Protein AF-A0A534IHG5-F1 (afdb_monomer)

Mean predicted aligned error: 6.31 Å

Foldseek 3Di:
DLVVLVCVLVVVVCCVVPPPPDDDPDPDPCVVVNVLVVQVCVLVNVVSNVVSNVVSCCCVVVPDDPPDDDDPDPDDPVVVVVVVVVVVVSVVSSVD

pLDDT: mean 87.67, std 5.89, range [71.62, 95.62]

Solvent-accessible surface area (backbone atoms only — not comparable to full-atom values): 5837 Å² total; per-residue (Å²): 105,37,66,57,42,51,50,48,52,53,47,51,54,50,46,60,73,73,45,87,88,63,86,71,82,83,89,64,99,50,60,67,57,56,50,52,51,50,46,45,49,53,55,50,48,52,51,51,50,52,54,43,50,49,49,22,48,47,48,61,76,67,49,92,49,94,92,66,75,85,79,91,73,92,78,54,71,70,58,54,52,51,50,52,51,53,52,50,50,55,55,52,62,65,76,106

Structure (mmCIF, N/CA/C/O backbone):
data_AF-A0A534IHG5-F1
#
_entry.id   AF-A0A534IHG5-F1
#
loop_
_atom_site.group_PDB
_atom_site.id
_atom_site.type_symbol
_atom_site.label_atom_id
_atom_site.label_alt_id
_atom_site.label_comp_id
_atom_site.label_asym_id
_atom_site.label_entity_id
_atom_site.label_seq_id
_atom_site.pdbx_PDB_ins_code
_atom_site.Cartn_x
_atom_site.Cartn_y
_atom_site.Cartn_z
_atom_site.occupancy
_atom_site.B_iso_or_equiv
_atom_site.auth_seq_id
_atom_site.auth_comp_id
_atom_site.auth_asym_id
_atom_site.auth_atom_id
_atom_site.pdbx_PDB_model_num
ATOM 1 N N . MET A 1 1 ? -19.638 -9.633 1.876 1.00 78.38 1 MET A N 1
ATOM 2 C CA . MET A 1 1 ? -18.840 -8.397 1.708 1.00 78.38 1 MET A CA 1
ATOM 3 C C . MET A 1 1 ? -17.349 -8.620 1.942 1.00 78.38 1 MET A C 1
ATOM 5 O O . MET A 1 1 ? -16.624 -8.533 0.969 1.00 78.38 1 MET A O 1
ATOM 9 N N . ALA A 1 2 ? -16.873 -8.991 3.141 1.00 85.56 2 ALA A N 1
ATOM 10 C CA . A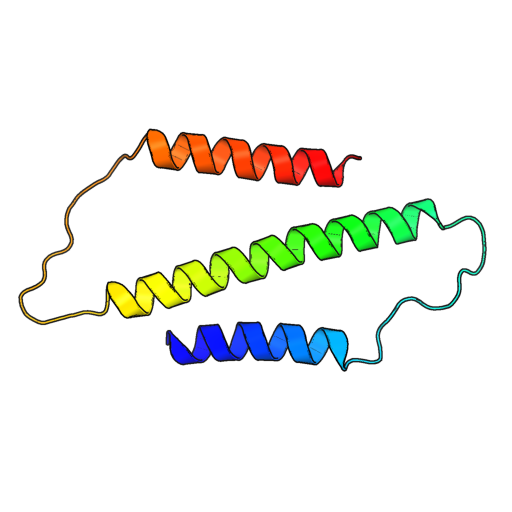LA A 1 2 ? -15.429 -9.211 3.370 1.00 85.56 2 ALA A CA 1
ATOM 11 C C . ALA A 1 2 ? -14.788 -10.239 2.411 1.00 85.56 2 ALA A C 1
ATOM 13 O O . ALA A 1 2 ? -13.762 -9.953 1.808 1.00 85.56 2 ALA A O 1
ATOM 14 N N . VAL A 1 3 ? -15.435 -11.393 2.191 1.00 88.12 3 VAL A N 1
ATOM 15 C CA . VAL A 1 3 ? -14.953 -12.410 1.230 1.00 88.12 3 VAL A CA 1
ATOM 16 C C . VAL A 1 3 ? -14.895 -11.862 -0.199 1.00 88.12 3 VAL A C 1
ATOM 18 O O . VAL A 1 3 ? -13.943 -12.137 -0.915 1.00 88.12 3 VAL A O 1
ATOM 21 N N . ALA A 1 4 ? -15.867 -11.037 -0.599 1.00 91.88 4 ALA A N 1
ATOM 22 C CA . ALA A 1 4 ? -15.873 -10.417 -1.923 1.00 91.88 4 ALA A CA 1
ATOM 23 C C . ALA A 1 4 ? -14.699 -9.440 -2.103 1.00 91.88 4 ALA A C 1
ATOM 25 O O . ALA A 1 4 ? -14.098 -9.424 -3.167 1.00 91.88 4 ALA A O 1
ATOM 26 N N . LEU A 1 5 ? -14.328 -8.682 -1.062 1.00 91.12 5 LEU A N 1
ATOM 27 C CA . LEU A 1 5 ? -13.158 -7.795 -1.094 1.00 91.12 5 LEU A CA 1
ATOM 28 C C . LEU A 1 5 ? -11.848 -8.576 -1.226 1.00 91.12 5 LEU A C 1
ATOM 30 O O . LEU A 1 5 ? -10.987 -8.203 -2.014 1.00 91.12 5 LEU A O 1
ATOM 34 N N . VAL A 1 6 ? -11.708 -9.683 -0.493 1.00 91.88 6 VAL A N 1
ATOM 35 C CA . VAL A 1 6 ? -10.521 -10.544 -0.602 1.00 91.88 6 VAL A CA 1
ATOM 36 C C . VAL A 1 6 ? -10.434 -11.170 -1.994 1.00 91.88 6 VAL A C 1
ATOM 38 O O . VAL A 1 6 ? -9.374 -11.132 -2.613 1.00 91.88 6 VAL A O 1
ATOM 41 N N . LEU A 1 7 ? -11.548 -11.694 -2.514 1.00 94.00 7 LEU A N 1
ATOM 42 C CA . LEU A 1 7 ? -11.608 -12.243 -3.870 1.00 94.00 7 LEU A CA 1
ATOM 43 C C . LEU A 1 7 ? -11.308 -11.183 -4.932 1.00 94.00 7 LEU A C 1
ATOM 45 O O . LEU A 1 7 ? -10.624 -11.493 -5.899 1.00 94.00 7 LEU A O 1
ATOM 49 N N . LEU A 1 8 ? -11.768 -9.944 -4.740 1.00 94.38 8 LEU A N 1
ATOM 50 C CA . LEU A 1 8 ? -11.448 -8.823 -5.619 1.00 94.38 8 LEU A CA 1
ATOM 51 C C . LEU A 1 8 ? -9.941 -8.561 -5.632 1.00 94.38 8 LEU A C 1
ATOM 53 O O . LEU A 1 8 ? -9.356 -8.513 -6.704 1.00 94.38 8 LEU A O 1
ATOM 57 N N . VAL A 1 9 ? -9.294 -8.449 -4.468 1.00 94.81 9 VAL A N 1
ATOM 58 C CA . VAL A 1 9 ? -7.841 -8.212 -4.387 1.00 94.81 9 VAL A CA 1
ATOM 59 C C . VAL A 1 9 ? -7.059 -9.332 -5.068 1.00 94.81 9 VAL A C 1
ATOM 61 O O . VAL A 1 9 ? -6.218 -9.062 -5.922 1.00 94.81 9 VAL A O 1
ATOM 64 N N . VAL A 1 10 ? -7.356 -10.587 -4.725 1.00 95.06 10 VAL A N 1
ATOM 65 C CA . VAL A 1 10 ? -6.677 -11.752 -5.312 1.00 95.06 10 VAL A CA 1
ATOM 66 C C . VAL A 1 10 ? -6.934 -11.825 -6.817 1.00 95.06 10 VAL A C 1
ATOM 68 O O . VAL A 1 10 ? -5.999 -12.033 -7.585 1.00 95.06 10 VAL A O 1
ATOM 71 N N . GLY A 1 11 ? -8.177 -11.600 -7.244 1.00 95.62 11 GLY A N 1
ATOM 72 C CA . GLY A 1 11 ? -8.573 -11.577 -8.648 1.00 95.62 11 GLY A CA 1
ATOM 73 C C . GLY A 1 11 ? -7.841 -10.499 -9.441 1.00 95.62 11 GLY A C 1
ATOM 74 O O . GLY A 1 11 ? -7.324 -10.797 -10.509 1.00 95.62 11 GLY A O 1
ATOM 75 N N . THR A 1 12 ? -7.717 -9.284 -8.903 1.00 94.38 12 THR A N 1
ATOM 76 C CA . THR A 1 12 ? -6.976 -8.188 -9.541 1.00 94.38 12 THR A CA 1
ATOM 77 C C . THR A 1 12 ? -5.487 -8.503 -9.661 1.00 94.38 12 THR A C 1
ATOM 79 O O . THR A 1 12 ? -4.911 -8.288 -10.724 1.00 94.38 12 THR A O 1
ATOM 82 N N . ILE A 1 13 ? -4.864 -9.047 -8.608 1.00 93.62 13 ILE A N 1
ATOM 83 C CA . ILE A 1 13 ? -3.444 -9.432 -8.627 1.00 93.62 13 ILE A CA 1
ATOM 84 C C . ILE A 1 13 ? -3.205 -10.513 -9.685 1.00 93.62 13 ILE A C 1
ATOM 86 O O . ILE A 1 13 ? -2.342 -10.358 -10.546 1.00 93.62 13 ILE A O 1
ATOM 90 N N . LEU A 1 14 ? -3.996 -11.590 -9.653 1.00 93.81 14 LEU A N 1
ATOM 91 C CA . LEU A 1 14 ? -3.891 -12.678 -10.624 1.00 93.81 14 LEU A CA 1
ATOM 92 C C . LEU A 1 14 ? -4.147 -12.183 -12.044 1.00 93.81 14 LEU A C 1
ATOM 94 O O . LEU A 1 14 ? -3.386 -12.518 -12.944 1.00 93.81 14 LEU A O 1
ATOM 98 N N . PHE A 1 15 ? -5.183 -11.369 -12.244 1.00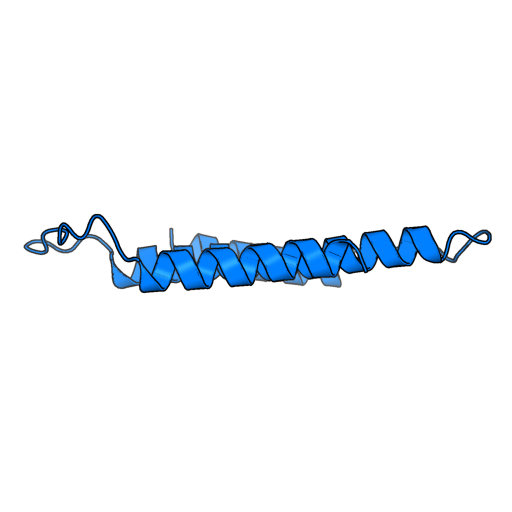 93.38 15 PHE A N 1
ATOM 99 C CA . PHE A 1 15 ? -5.491 -10.795 -13.546 1.00 93.38 15 PHE A CA 1
ATOM 100 C C . PHE A 1 15 ? -4.318 -9.975 -14.069 1.00 93.38 15 PHE A C 1
ATOM 102 O O . PHE A 1 15 ? -3.912 -10.194 -15.198 1.00 93.38 15 PHE A O 1
ATOM 109 N N . HIS A 1 16 ? -3.720 -9.103 -13.257 1.00 89.56 16 HIS A N 1
ATOM 110 C CA . HIS A 1 16 ? -2.571 -8.312 -13.686 1.00 89.56 16 HIS A CA 1
ATOM 111 C C . HIS A 1 16 ? -1.406 -9.197 -14.157 1.00 89.56 16 HIS A C 1
ATOM 113 O O . HIS A 1 16 ? -0.931 -9.021 -15.278 1.00 89.56 16 HIS A O 1
ATOM 119 N N . PHE A 1 17 ? -1.021 -10.201 -13.359 1.00 88.69 17 PHE A N 1
ATOM 120 C CA . PHE A 1 17 ? 0.091 -11.097 -13.694 1.00 88.69 17 PHE A CA 1
ATOM 121 C C . PHE A 1 17 ? -0.178 -12.016 -14.889 1.00 88.69 17 PHE A C 1
ATOM 123 O O . PHE A 1 17 ? 0.735 -12.312 -15.655 1.00 88.69 17 PHE A O 1
ATOM 130 N N . LEU A 1 18 ? -1.419 -12.474 -15.047 1.00 91.44 18 LEU A N 1
ATOM 131 C CA . LEU A 1 18 ? -1.821 -13.360 -16.141 1.00 91.44 18 LEU A CA 1
ATOM 132 C C . LEU A 1 18 ? -2.177 -12.596 -17.418 1.00 91.44 18 LEU A C 1
ATOM 134 O O . LEU A 1 18 ? -2.292 -13.200 -18.485 1.00 91.44 18 LEU A O 1
ATOM 138 N N . SER A 1 19 ? -2.398 -11.287 -17.323 1.00 89.19 19 SER A N 1
ATOM 139 C CA . SER A 1 19 ? -2.804 -10.496 -18.469 1.00 89.19 19 SER A CA 1
ATOM 140 C C . SER A 1 19 ? -1.623 -10.210 -19.403 1.00 89.19 19 SER A C 1
ATOM 142 O O . SER A 1 19 ? -0.508 -9.995 -18.936 1.00 89.19 19 SER A O 1
ATOM 144 N N . PRO A 1 20 ? -1.841 -10.176 -20.728 1.00 86.38 20 PRO A N 1
ATOM 145 C CA . PRO A 1 20 ? -0.779 -9.941 -21.705 1.00 86.38 20 PRO A CA 1
ATOM 146 C C . PRO A 1 20 ? -0.419 -8.454 -21.877 1.00 86.38 20 PRO A C 1
ATOM 148 O O . PRO A 1 20 ? 0.437 -8.130 -22.696 1.00 86.38 20 PRO A O 1
ATOM 151 N N . TRP A 1 21 ? -1.064 -7.543 -21.140 1.00 83.88 21 TRP A N 1
ATOM 152 C CA . TRP A 1 21 ? -0.953 -6.087 -21.313 1.00 83.88 21 TRP A CA 1
ATOM 153 C C . TRP A 1 21 ? 0.264 -5.508 -20.583 1.00 83.88 21 TRP A C 1
ATOM 155 O O . TRP A 1 21 ? 0.145 -4.611 -19.750 1.00 83.88 21 TRP A O 1
ATOM 165 N N . TRP A 1 22 ? 1.436 -6.053 -20.886 1.00 84.88 22 TRP A N 1
ATOM 166 C CA . TRP A 1 22 ? 2.716 -5.556 -20.391 1.00 84.88 22 TRP A CA 1
ATOM 167 C C . TRP A 1 22 ? 3.321 -4.544 -21.363 1.00 84.88 22 TRP A C 1
ATOM 169 O O . TRP A 1 22 ? 2.889 -4.425 -22.512 1.00 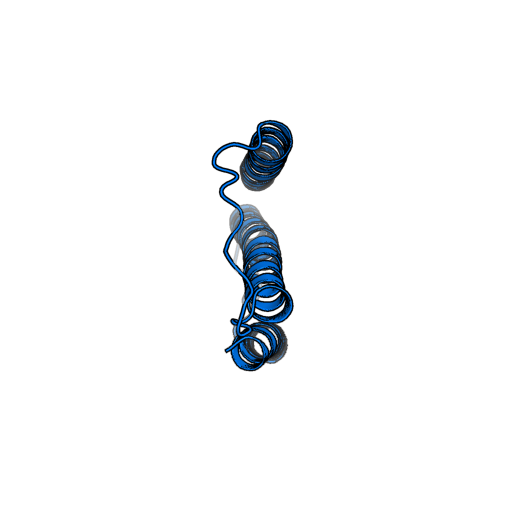84.88 22 TRP A O 1
ATOM 179 N N . PHE A 1 23 ? 4.337 -3.815 -20.901 1.00 83.69 23 PHE A N 1
ATOM 180 C CA . PHE A 1 23 ? 5.092 -2.909 -21.758 1.00 83.69 23 PHE A CA 1
ATOM 181 C C . PHE A 1 23 ? 5.685 -3.644 -22.962 1.00 83.69 23 PHE A C 1
ATOM 183 O O . PHE A 1 23 ? 6.259 -4.729 -22.842 1.00 83.69 23 PHE A O 1
ATOM 190 N N . THR A 1 24 ? 5.559 -3.030 -24.135 1.00 83.69 24 THR A N 1
ATOM 191 C CA . THR A 1 24 ? 6.249 -3.472 -25.348 1.00 83.69 24 THR A CA 1
ATOM 192 C C . THR A 1 24 ? 7.752 -3.194 -25.242 1.00 83.69 24 THR A C 1
ATOM 194 O O . THR A 1 24 ? 8.147 -2.310 -24.482 1.00 83.69 24 THR A O 1
ATOM 197 N N . PRO A 1 25 ? 8.605 -3.887 -26.021 1.00 81.62 25 PRO A N 1
ATOM 198 C CA . PRO A 1 25 ? 10.036 -3.597 -26.064 1.00 81.62 25 PRO A CA 1
ATOM 199 C C . PRO A 1 25 ? 10.319 -2.113 -26.316 1.00 81.62 25 PRO A C 1
ATOM 201 O O . PRO A 1 25 ? 9.626 -1.466 -27.104 1.00 81.62 25 PRO A O 1
ATOM 204 N N . ILE A 1 26 ? 11.349 -1.589 -25.651 1.00 79.56 26 ILE A N 1
ATOM 205 C CA . ILE A 1 26 ? 11.644 -0.159 -25.664 1.00 79.56 26 ILE A CA 1
ATOM 206 C C . ILE A 1 26 ? 12.006 0.309 -27.082 1.00 79.56 26 ILE A C 1
ATOM 208 O O . ILE A 1 26 ? 12.933 -0.204 -27.710 1.00 79.56 26 ILE A O 1
ATOM 212 N N . ALA A 1 27 ? 11.255 1.276 -27.610 1.00 71.62 27 ALA A N 1
ATOM 213 C CA . ALA A 1 27 ? 11.431 1.735 -28.989 1.00 71.62 27 ALA A CA 1
ATOM 214 C C . ALA A 1 27 ? 12.538 2.802 -29.139 1.00 71.62 27 ALA A C 1
ATOM 216 O O . ALA A 1 27 ? 13.1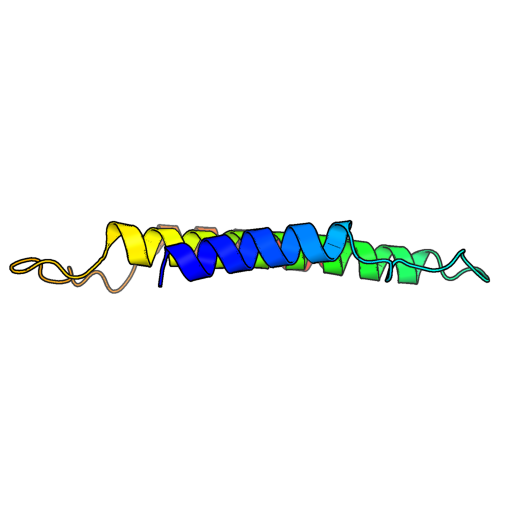08 2.947 -30.217 1.00 71.62 27 ALA A O 1
ATOM 217 N N . SER A 1 28 ? 12.841 3.574 -28.082 1.00 81.50 28 SER A N 1
ATOM 218 C CA . SER A 1 28 ? 13.918 4.590 -28.034 1.00 81.50 28 SER A CA 1
ATOM 219 C C . SER A 1 28 ? 14.255 4.976 -26.575 1.00 81.50 28 SER A C 1
ATOM 221 O O . SER A 1 28 ? 13.943 4.206 -25.675 1.00 81.50 28 SER A O 1
ATOM 223 N N . ASN A 1 29 ? 14.891 6.127 -26.294 1.00 78.56 29 ASN A N 1
ATOM 224 C CA . ASN A 1 29 ? 15.334 6.560 -24.947 1.00 78.56 29 ASN A CA 1
ATOM 225 C C . ASN A 1 29 ? 14.180 6.943 -23.977 1.00 78.56 29 ASN A C 1
ATOM 227 O O . ASN A 1 29 ? 14.214 7.986 -23.332 1.00 78.56 29 ASN A O 1
ATOM 231 N N . TRP A 1 30 ? 13.142 6.110 -23.885 1.00 87.25 30 TRP A N 1
ATOM 232 C CA . TRP A 1 30 ? 11.953 6.287 -23.038 1.00 87.25 30 TRP A CA 1
ATOM 233 C C . TRP A 1 30 ? 12.096 5.623 -21.672 1.00 87.25 30 TRP A C 1
ATOM 235 O O . TRP A 1 30 ? 11.136 5.563 -20.913 1.00 87.25 30 TRP A O 1
ATOM 245 N N . LYS A 1 31 ? 13.303 5.158 -21.334 1.00 85.62 31 LYS A N 1
ATOM 246 C CA . LYS A 1 31 ? 13.545 4.345 -20.141 1.00 85.62 31 LYS A CA 1
ATOM 247 C C . LYS A 1 31 ? 13.055 5.038 -18.869 1.00 85.62 31 LYS A C 1
ATOM 249 O O . LYS A 1 31 ? 12.410 4.413 -18.043 1.00 85.62 31 LYS A O 1
ATOM 254 N N . MET A 1 32 ? 13.284 6.347 -18.769 1.00 87.50 32 MET A N 1
ATOM 255 C CA . MET A 1 32 ? 12.804 7.156 -17.647 1.00 87.50 32 MET A CA 1
ATOM 256 C C . MET A 1 32 ? 11.274 7.126 -17.510 1.00 87.50 32 MET A C 1
ATOM 258 O O . MET A 1 32 ? 10.772 7.041 -16.397 1.00 87.50 32 MET A O 1
ATOM 262 N N . MET A 1 33 ? 10.532 7.169 -18.622 1.00 88.06 33 MET A N 1
ATOM 263 C CA . MET A 1 33 ? 9.068 7.117 -18.598 1.00 88.06 33 MET A CA 1
ATOM 264 C C . MET A 1 33 ? 8.578 5.752 -18.111 1.00 88.06 33 MET A C 1
ATOM 266 O O . MET A 1 33 ? 7.740 5.689 -17.213 1.00 88.06 33 MET A O 1
ATOM 270 N N . ASP A 1 34 ? 9.133 4.670 -18.662 1.00 89.81 34 ASP A N 1
ATOM 271 C CA . ASP A 1 34 ? 8.788 3.302 -18.261 1.00 89.81 34 ASP A CA 1
ATOM 272 C C . ASP A 1 34 ? 9.091 3.077 -16.771 1.00 89.81 34 ASP A C 1
ATOM 274 O O . ASP A 1 34 ? 8.268 2.519 -16.043 1.00 89.81 34 ASP A O 1
ATOM 278 N N . ASP A 1 35 ? 10.236 3.574 -16.293 1.00 89.12 35 ASP A N 1
ATOM 279 C CA . ASP A 1 35 ? 10.630 3.513 -14.885 1.00 89.12 35 ASP A CA 1
ATOM 280 C C . ASP A 1 35 ? 9.626 4.273 -13.993 1.00 89.12 35 ASP A C 1
ATOM 282 O O . ASP A 1 35 ? 9.140 3.717 -13.006 1.00 89.12 35 ASP A O 1
ATOM 286 N N . THR A 1 36 ? 9.222 5.496 -14.363 1.00 90.69 36 THR A N 1
ATOM 287 C CA . THR A 1 36 ? 8.213 6.273 -13.615 1.00 90.69 36 THR A CA 1
ATOM 288 C C . THR A 1 36 ? 6.853 5.574 -13.563 1.00 90.69 36 THR A C 1
ATOM 290 O O . THR A 1 36 ? 6.204 5.551 -12.508 1.00 90.69 36 THR A O 1
ATOM 293 N N . VAL A 1 37 ? 6.398 4.985 -14.675 1.00 90.56 37 VAL A N 1
ATOM 294 C CA . VAL A 1 37 ? 5.123 4.254 -14.692 1.00 90.56 37 VAL A CA 1
ATOM 295 C C . VAL A 1 37 ? 5.218 2.998 -13.832 1.00 90.56 37 VAL A C 1
ATOM 297 O O . VAL A 1 37 ? 4.302 2.737 -13.055 1.00 90.56 37 VAL A O 1
ATOM 300 N N . ASN A 1 38 ? 6.329 2.261 -13.894 1.00 89.94 38 ASN A N 1
ATOM 301 C CA . ASN A 1 38 ? 6.556 1.090 -13.049 1.00 89.94 38 ASN A CA 1
ATOM 302 C C . ASN A 1 38 ? 6.550 1.448 -11.558 1.00 89.94 38 ASN A C 1
ATOM 304 O O . ASN A 1 38 ? 5.872 0.782 -10.774 1.00 89.94 38 ASN A O 1
ATOM 308 N N . ILE A 1 39 ? 7.240 2.520 -11.160 1.00 91.06 39 ILE A N 1
ATOM 309 C CA . ILE A 1 39 ? 7.249 3.003 -9.772 1.00 91.06 39 ILE A CA 1
ATOM 310 C C . ILE A 1 39 ? 5.830 3.360 -9.326 1.00 91.06 39 ILE A C 1
ATOM 312 O O . ILE A 1 39 ? 5.355 2.867 -8.302 1.00 91.06 39 ILE A O 1
ATOM 316 N N . THR A 1 40 ? 5.118 4.159 -10.124 1.00 90.94 40 THR A N 1
ATOM 317 C CA . THR A 1 40 ? 3.734 4.557 -9.832 1.00 90.94 40 THR A CA 1
ATOM 318 C C . THR A 1 40 ? 2.830 3.338 -9.694 1.00 90.94 40 THR A C 1
ATOM 320 O O . THR A 1 40 ? 2.042 3.243 -8.750 1.00 90.94 40 THR A O 1
ATOM 323 N N . PHE A 1 41 ? 2.960 2.377 -10.604 1.00 90.38 41 PHE A N 1
ATOM 324 C CA . PHE A 1 41 ? 2.176 1.153 -10.604 1.00 90.38 41 PHE A CA 1
ATOM 325 C C . PHE A 1 41 ? 2.422 0.317 -9.344 1.00 90.38 41 PHE A C 1
ATOM 327 O O . PHE A 1 41 ? 1.471 -0.096 -8.682 1.00 90.38 41 PHE A O 1
ATOM 334 N N . VAL A 1 42 ? 3.684 0.114 -8.960 1.00 90.75 42 VAL A N 1
ATOM 335 C CA . VAL A 1 42 ? 4.036 -0.666 -7.767 1.00 90.75 42 VAL A CA 1
ATOM 336 C C . VAL A 1 42 ? 3.546 0.027 -6.497 1.00 90.75 42 VAL A C 1
ATOM 338 O O . VAL A 1 42 ? 2.901 -0.611 -5.664 1.00 90.75 42 VAL A O 1
ATOM 341 N N . VAL A 1 43 ? 3.795 1.331 -6.351 1.00 91.19 43 VAL A N 1
ATOM 342 C CA . VAL A 1 43 ? 3.384 2.091 -5.161 1.00 91.19 43 VAL A CA 1
ATOM 343 C C . VAL A 1 43 ? 1.861 2.088 -5.020 1.00 91.19 43 VAL A C 1
ATOM 345 O O . VAL A 1 43 ? 1.335 1.730 -3.963 1.00 91.19 43 VAL A O 1
ATOM 348 N N . THR A 1 44 ? 1.132 2.420 -6.087 1.00 91.69 44 THR A N 1
ATOM 349 C CA . THR A 1 44 ? -0.339 2.426 -6.063 1.00 91.69 44 THR A CA 1
ATOM 350 C C . THR A 1 44 ? -0.919 1.025 -5.877 1.00 91.69 44 THR A C 1
ATOM 352 O O . THR A 1 44 ? -1.888 0.865 -5.134 1.00 91.69 44 THR A O 1
ATOM 355 N N . GLY A 1 45 ? -0.300 -0.003 -6.463 1.00 91.88 45 GLY A N 1
ATOM 356 C CA . GLY A 1 45 ? -0.670 -1.403 -6.278 1.00 91.88 45 GLY A CA 1
ATOM 357 C C . GLY A 1 45 ? -0.546 -1.858 -4.822 1.00 91.88 45 GLY A C 1
ATOM 358 O O . GLY A 1 45 ? -1.480 -2.449 -4.279 1.00 91.88 45 GLY A O 1
ATOM 359 N N . ILE A 1 46 ? 0.558 -1.523 -4.147 1.00 92.50 46 ILE A N 1
ATOM 360 C CA . ILE A 1 46 ? 0.749 -1.826 -2.719 1.00 92.50 46 ILE A CA 1
ATOM 361 C C . ILE A 1 46 ? -0.331 -1.140 -1.875 1.00 92.50 46 ILE A C 1
ATOM 363 O O . ILE A 1 46 ? -0.964 -1.790 -1.038 1.00 92.50 46 ILE A O 1
ATOM 367 N N . VAL A 1 47 ? -0.581 0.152 -2.110 1.00 92.38 47 VAL A N 1
ATOM 368 C CA . VAL A 1 47 ? -1.612 0.916 -1.387 1.00 92.38 47 VAL A CA 1
ATOM 369 C C . VAL A 1 47 ? -3.000 0.316 -1.620 1.00 92.38 47 VAL A C 1
ATOM 371 O O . VAL A 1 47 ? -3.758 0.128 -0.668 1.00 92.38 47 VAL A O 1
ATOM 374 N N . PHE A 1 48 ? -3.323 -0.052 -2.861 1.00 94.25 48 PHE A N 1
ATOM 375 C CA . PHE A 1 48 ? -4.584 -0.699 -3.214 1.00 94.25 48 PHE A CA 1
ATOM 376 C C . PHE A 1 48 ? -4.804 -1.997 -2.426 1.00 94.25 48 PHE A C 1
ATOM 378 O O . PHE A 1 48 ? -5.880 -2.194 -1.851 1.00 94.25 48 PHE A O 1
ATOM 385 N N . VAL A 1 49 ? -3.789 -2.865 -2.354 1.00 94.94 49 VAL A N 1
ATOM 386 C CA . VAL A 1 49 ? -3.856 -4.120 -1.591 1.00 94.94 49 VAL A CA 1
ATOM 387 C C . VAL A 1 49 ? -4.020 -3.837 -0.098 1.00 94.94 49 VAL A C 1
ATOM 389 O O . VAL A 1 49 ? -4.918 -4.396 0.534 1.00 94.94 49 VAL A O 1
ATOM 392 N N . ALA A 1 50 ? -3.207 -2.939 0.464 1.00 92.75 50 ALA A N 1
ATOM 393 C CA . ALA A 1 50 ? -3.238 -2.602 1.884 1.00 92.75 50 ALA A CA 1
ATOM 394 C C . ALA A 1 50 ? -4.611 -2.066 2.326 1.00 92.75 50 ALA A C 1
ATOM 396 O O . ALA A 1 50 ? -5.175 -2.547 3.311 1.00 92.75 50 ALA A O 1
ATOM 397 N N . VAL A 1 51 ? -5.185 -1.123 1.572 1.00 93.12 51 VAL A N 1
ATOM 398 C CA . VAL A 1 51 ? -6.485 -0.508 1.885 1.00 93.12 51 VAL A CA 1
ATOM 399 C C . VAL A 1 51 ? -7.624 -1.521 1.779 1.00 93.12 51 VAL A C 1
ATOM 401 O O . VAL A 1 51 ? -8.472 -1.593 2.671 1.00 93.12 51 VAL A O 1
ATOM 404 N N . ASN A 1 52 ? -7.650 -2.343 0.727 1.00 94.56 52 ASN A N 1
ATOM 405 C CA . ASN A 1 52 ? -8.720 -3.327 0.555 1.00 94.56 52 ASN A CA 1
ATOM 406 C C . ASN A 1 52 ? -8.655 -4.448 1.597 1.00 94.56 52 ASN A C 1
ATOM 408 O O . ASN A 1 52 ? -9.697 -4.848 2.120 1.00 94.56 52 ASN A O 1
ATOM 412 N N . LEU A 1 53 ? -7.458 -4.935 1.940 1.00 92.06 53 LEU A N 1
ATOM 413 C CA . LEU A 1 53 ? -7.296 -5.922 3.009 1.00 92.06 53 LEU A CA 1
ATOM 414 C C . LEU A 1 53 ? -7.657 -5.333 4.371 1.00 92.06 53 LEU A C 1
ATOM 416 O O . LEU A 1 53 ? -8.351 -5.990 5.144 1.00 92.06 53 LEU A O 1
ATOM 420 N N . PHE A 1 54 ? -7.269 -4.085 4.650 1.00 92.56 54 PHE A N 1
ATOM 421 C CA . PHE A 1 54 ? -7.696 -3.382 5.857 1.00 92.56 54 PHE A CA 1
ATOM 422 C C . PHE A 1 54 ? -9.224 -3.300 5.940 1.00 92.56 54 PHE A C 1
ATOM 424 O O . PHE A 1 54 ? -9.807 -3.659 6.963 1.00 92.56 54 PHE A O 1
ATOM 431 N N . MET A 1 55 ? -9.887 -2.912 4.850 1.00 92.56 55 MET A N 1
ATOM 432 C CA . MET A 1 55 ? -11.344 -2.848 4.788 1.00 92.56 55 MET A CA 1
ATOM 433 C C . MET A 1 55 ? -11.988 -4.232 4.954 1.00 92.56 55 MET A C 1
ATOM 435 O O . MET A 1 55 ? -12.960 -4.373 5.697 1.00 92.5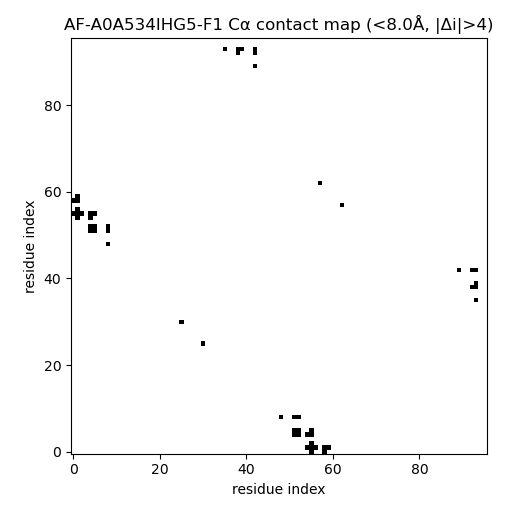6 55 MET A O 1
ATOM 439 N N . ALA A 1 56 ? -11.436 -5.277 4.332 1.00 92.62 56 ALA A N 1
ATOM 440 C CA . ALA A 1 56 ? -11.910 -6.649 4.500 1.00 92.62 56 ALA A CA 1
ATOM 441 C C . ALA A 1 56 ? -11.779 -7.124 5.957 1.00 92.62 56 ALA A C 1
ATOM 443 O O . ALA A 1 56 ? -12.739 -7.667 6.513 1.00 92.62 56 ALA A O 1
ATOM 444 N N . CYS A 1 57 ? -10.634 -6.857 6.593 1.00 90.62 57 CYS A N 1
ATOM 445 C CA . CYS A 1 57 ? -10.395 -7.110 8.011 1.00 90.62 57 CYS A CA 1
ATOM 446 C C . CYS A 1 57 ? -11.389 -6.346 8.886 1.00 90.62 57 CYS A C 1
ATOM 448 O O . CYS A 1 57 ? -12.005 -6.948 9.764 1.00 90.62 57 CYS A O 1
ATOM 450 N N . ALA A 1 58 ? -11.610 -5.056 8.627 1.00 90.38 58 ALA A N 1
ATOM 451 C CA . ALA A 1 58 ? -12.547 -4.238 9.387 1.00 90.38 58 ALA A CA 1
ATOM 452 C C . ALA A 1 58 ? -13.983 -4.778 9.282 1.00 90.38 58 ALA A C 1
ATOM 454 O O . ALA A 1 58 ? -14.645 -4.985 10.298 1.00 90.38 58 ALA A O 1
ATOM 455 N N . VAL A 1 59 ? -14.447 -5.107 8.074 1.00 90.19 59 VAL A N 1
ATOM 456 C CA . VAL A 1 59 ? -15.777 -5.699 7.855 1.00 90.19 59 VAL A CA 1
ATOM 457 C C . VAL A 1 59 ? -15.904 -7.062 8.543 1.00 90.19 59 VAL A C 1
ATOM 459 O O . VAL A 1 59 ? -16.970 -7.390 9.061 1.00 90.19 59 VAL A O 1
ATOM 462 N N . PHE A 1 60 ? -14.838 -7.866 8.574 1.00 88.44 60 PHE A N 1
ATOM 463 C CA . PHE A 1 60 ? -14.844 -9.172 9.233 1.00 88.44 60 PHE A CA 1
ATOM 464 C C . PHE A 1 60 ? -14.853 -9.063 10.770 1.00 88.44 60 PHE A C 1
ATOM 466 O O . PHE A 1 60 ? -15.688 -9.687 11.431 1.00 88.44 60 PHE A O 1
ATOM 473 N N . LEU A 1 61 ? -13.963 -8.245 11.340 1.00 85.88 61 LEU A N 1
ATOM 474 C CA . LEU A 1 61 ? -13.777 -8.058 12.787 1.00 85.88 61 LEU A CA 1
ATOM 475 C C . LEU A 1 61 ? -14.929 -7.272 13.433 1.00 85.88 61 LEU A C 1
ATOM 477 O O . LEU A 1 61 ? -15.407 -7.621 14.523 1.00 85.88 61 LEU A O 1
ATOM 481 N N . TYR A 1 62 ? -15.400 -6.225 12.755 1.00 85.50 62 TYR A N 1
ATOM 482 C CA . TYR A 1 62 ? -16.440 -5.310 13.234 1.00 85.50 62 TYR A CA 1
ATOM 483 C C . TYR A 1 62 ? -17.811 -5.581 12.610 1.00 85.50 62 TYR A C 1
ATOM 485 O O . TYR A 1 62 ? -18.693 -4.724 12.662 1.00 85.50 62 TYR A O 1
ATOM 493 N N . ARG A 1 63 ? -18.041 -6.789 12.071 1.00 82.56 63 ARG A N 1
ATOM 494 C CA . ARG A 1 63 ? -19.383 -7.199 11.637 1.00 82.56 63 ARG A CA 1
ATOM 495 C C . ARG A 1 63 ? -20.403 -7.003 12.759 1.00 82.56 63 ARG A C 1
ATOM 497 O O . ARG A 1 63 ? -20.112 -7.270 13.934 1.00 82.56 63 ARG A O 1
ATOM 504 N N . HIS A 1 64 ? -21.605 -6.581 12.374 1.00 80.31 64 HIS A N 1
ATOM 505 C CA . HIS A 1 64 ? -22.698 -6.363 13.310 1.00 80.31 64 HIS A CA 1
ATOM 506 C C . HIS A 1 64 ? -22.963 -7.634 14.133 1.00 80.31 64 HIS A C 1
ATOM 508 O O . HIS A 1 64 ? -23.095 -8.734 13.592 1.00 80.31 64 HIS A O 1
ATOM 514 N N . ARG A 1 65 ? -23.015 -7.477 15.455 1.00 79.62 65 ARG A N 1
ATOM 515 C CA . ARG A 1 65 ? -23.422 -8.505 16.416 1.00 79.62 65 ARG A CA 1
ATOM 516 C C . ARG A 1 65 ? -24.442 -7.874 17.348 1.00 79.62 65 ARG A C 1
ATOM 518 O O . ARG A 1 65 ? -24.221 -6.758 17.818 1.00 79.62 65 ARG A O 1
ATOM 525 N N . GLN A 1 66 ? -25.527 -8.593 17.625 1.00 73.44 66 GLN A N 1
ATOM 526 C CA . GLN A 1 66 ? -26.528 -8.128 18.581 1.00 73.44 66 GLN A CA 1
ATOM 527 C C . GLN A 1 66 ? -25.861 -7.836 19.935 1.00 73.44 66 GLN A C 1
ATOM 529 O O . GLN A 1 66 ? -25.036 -8.616 20.406 1.00 73.44 66 GLN A O 1
ATOM 534 N N . GLY A 1 67 ? -26.164 -6.670 20.513 1.00 78.81 67 GLY A N 1
ATOM 535 C CA . GLY A 1 67 ? -25.597 -6.203 21.785 1.00 78.81 67 GLY A CA 1
ATOM 536 C C . GLY A 1 67 ? -24.251 -5.471 21.697 1.00 78.81 67 GLY A C 1
ATOM 537 O O . GLY A 1 67 ? -23.819 -4.886 22.685 1.00 78.81 67 GLY A O 1
ATOM 538 N N . ARG A 1 68 ? -23.590 -5.435 20.532 1.00 77.38 68 ARG A N 1
ATOM 539 C CA . ARG A 1 68 ? -22.298 -4.752 20.354 1.00 77.38 68 ARG A CA 1
ATOM 540 C C . ARG A 1 68 ? -22.532 -3.308 19.895 1.00 77.38 68 ARG A C 1
ATOM 542 O O . ARG A 1 68 ? -22.939 -3.080 18.758 1.00 77.38 68 ARG A O 1
ATOM 549 N N . ARG A 1 69 ? -22.306 -2.337 20.785 1.00 75.50 69 ARG A N 1
ATOM 550 C CA . ARG A 1 69 ? -22.339 -0.900 20.455 1.00 75.50 69 ARG A CA 1
ATOM 551 C C . ARG A 1 69 ? -20.981 -0.456 19.916 1.00 75.50 69 ARG A C 1
ATOM 553 O O . ARG A 1 69 ? -19.952 -0.937 20.383 1.00 75.50 69 ARG A O 1
ATOM 560 N N . ALA A 1 70 ? -20.991 0.428 18.921 1.00 78.69 70 ALA A N 1
ATOM 561 C CA . ALA A 1 70 ? -19.770 1.054 18.433 1.00 78.69 70 ALA A CA 1
ATOM 562 C C . ALA A 1 70 ? -19.186 1.937 19.543 1.00 78.69 70 ALA A C 1
ATOM 564 O O . ALA A 1 70 ? -19.905 2.737 20.142 1.00 78.69 70 ALA A O 1
ATOM 565 N N . GLU A 1 71 ? -17.903 1.757 19.832 1.00 79.75 71 GLU A N 1
ATOM 566 C CA . GLU A 1 71 ? -17.177 2.622 20.752 1.00 79.75 71 GLU A CA 1
ATOM 567 C C . GLU A 1 71 ? -16.899 3.957 20.059 1.00 79.75 71 GLU A C 1
ATOM 569 O O . GLU A 1 71 ? -16.418 3.989 18.924 1.00 79.75 71 GLU A O 1
ATOM 574 N N . TYR A 1 72 ? -17.248 5.061 20.719 1.00 74.56 72 TYR A N 1
ATOM 575 C CA . TYR A 1 72 ? -17.016 6.396 20.184 1.00 74.56 72 TYR A CA 1
ATOM 576 C C . TYR A 1 72 ? -15.587 6.833 20.514 1.00 74.56 72 TYR A C 1
ATOM 578 O O . TYR A 1 72 ? -15.319 7.346 21.598 1.00 74.56 72 TYR A O 1
ATOM 586 N N . ALA A 1 73 ? -14.674 6.606 19.572 1.00 78.38 73 ALA A N 1
ATOM 587 C CA . ALA A 1 73 ? -13.277 7.022 19.648 1.00 78.38 73 ALA A CA 1
ATOM 588 C C . ALA A 1 73 ? -12.961 7.953 18.459 1.00 78.38 73 ALA A C 1
ATOM 590 O O . ALA A 1 73 ? -12.530 7.471 17.411 1.00 78.38 73 ALA A O 1
ATOM 591 N N . PRO A 1 74 ? -13.242 9.265 18.576 1.00 75.62 74 PRO A N 1
ATOM 592 C CA . PRO A 1 74 ? -13.223 10.185 17.437 1.00 75.62 74 PRO A CA 1
ATOM 593 C C . PRO A 1 74 ? -11.818 10.558 16.950 1.00 75.62 74 PRO A C 1
ATOM 595 O O . PRO A 1 74 ? -11.656 10.826 15.766 1.00 75.62 74 PRO A O 1
ATOM 598 N N . GLU A 1 75 ? -10.812 10.576 17.828 1.00 77.19 75 GLU A N 1
ATOM 599 C CA . GLU A 1 75 ? -9.461 11.034 17.488 1.00 77.19 75 GLU A CA 1
ATOM 600 C C . GLU A 1 75 ? -8.417 10.017 17.955 1.00 77.19 75 GLU A C 1
ATOM 602 O O . GLU A 1 75 ? -8.459 9.522 19.085 1.00 77.19 75 GLU A O 1
ATOM 607 N N . ASN A 1 76 ? -7.453 9.715 17.085 1.00 88.56 76 ASN A N 1
ATOM 608 C CA . ASN A 1 76 ? -6.300 8.893 17.431 1.00 88.56 76 ASN A CA 1
ATOM 609 C C . ASN A 1 76 ? -5.034 9.488 16.810 1.00 88.56 76 ASN A C 1
ATOM 611 O O . ASN A 1 76 ? -4.587 9.075 15.739 1.00 88.56 76 ASN A O 1
ATOM 615 N N . LYS A 1 77 ? -4.412 10.415 17.546 1.00 88.38 77 LYS A N 1
ATOM 616 C CA . LYS A 1 77 ? -3.204 11.138 17.114 1.00 88.38 77 LYS A CA 1
ATOM 617 C C . LYS A 1 77 ? -2.061 10.222 16.678 1.00 88.38 77 LYS A C 1
ATOM 619 O O . LYS A 1 77 ? -1.322 10.552 15.757 1.00 88.38 77 LYS A O 1
ATOM 624 N N . LYS A 1 78 ? -1.905 9.055 17.318 1.00 89.00 78 LYS A N 1
ATOM 625 C CA . LYS A 1 78 ? -0.857 8.090 16.950 1.00 89.00 78 LYS A CA 1
ATOM 626 C C . LYS A 1 78 ? -1.122 7.485 15.570 1.00 89.00 78 LYS A C 1
ATOM 628 O O . LYS A 1 78 ? -0.186 7.346 14.789 1.00 89.00 78 LYS A O 1
ATOM 633 N N . LEU A 1 79 ? -2.375 7.130 15.280 1.00 86.81 79 LEU A N 1
ATOM 634 C CA . LEU A 1 79 ? -2.776 6.585 13.983 1.00 86.81 79 LEU A CA 1
ATOM 635 C C . LEU A 1 79 ? -2.643 7.638 12.876 1.00 86.81 79 LEU A C 1
ATOM 637 O O . LEU A 1 79 ? -2.071 7.348 11.830 1.00 86.81 79 LEU A O 1
ATOM 641 N N . GLU A 1 80 ? -3.114 8.857 13.131 1.00 89.06 80 GLU A N 1
ATOM 642 C CA . GLU A 1 80 ? -3.026 9.977 12.187 1.00 89.06 80 GL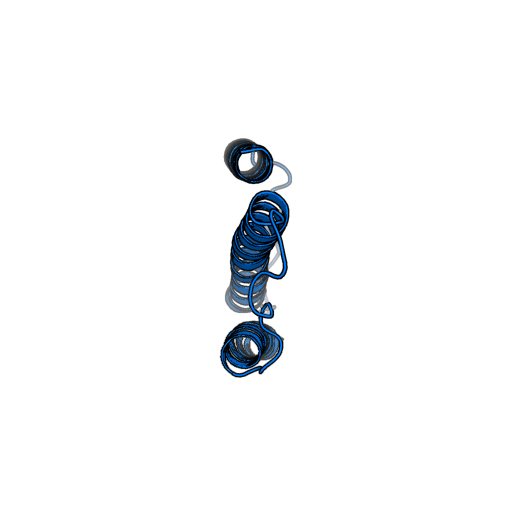U A CA 1
ATOM 643 C C . GLU A 1 80 ? -1.580 10.308 11.816 1.00 89.06 80 GLU A C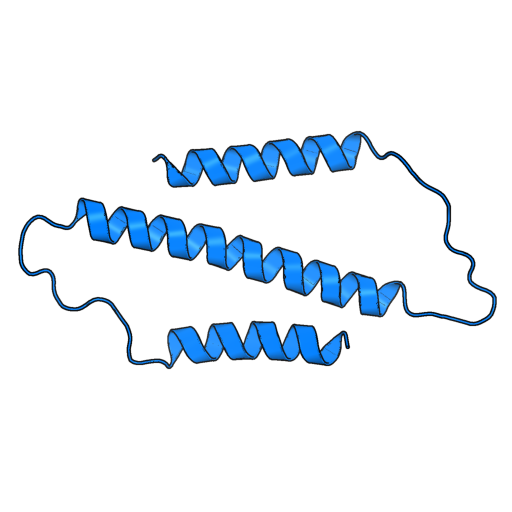 1
ATOM 645 O O . GLU A 1 80 ? -1.257 10.465 10.638 1.00 89.06 80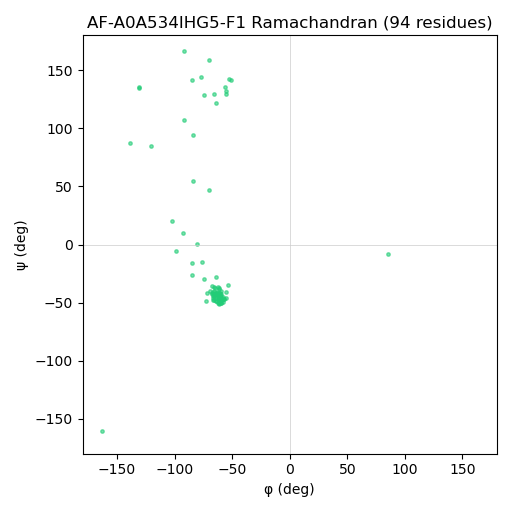 GLU A O 1
ATOM 650 N N . TRP A 1 81 ? -0.681 10.349 12.802 1.00 94.00 81 TRP A N 1
ATOM 651 C CA . TRP A 1 81 ? 0.734 10.618 12.559 1.00 94.00 81 TRP A CA 1
ATOM 652 C C . TRP A 1 81 ? 1.391 9.515 11.720 1.00 94.00 81 TRP A C 1
ATOM 654 O O . TRP A 1 81 ? 2.115 9.802 10.767 1.00 94.00 81 TRP A O 1
ATOM 664 N N . TRP A 1 82 ? 1.085 8.248 12.019 1.00 91.69 82 TRP A N 1
ATOM 665 C CA . TRP A 1 82 ? 1.619 7.105 11.274 1.00 91.69 82 TRP A CA 1
ATOM 666 C C . TRP A 1 82 ? 1.106 7.064 9.829 1.00 91.69 82 TRP A C 1
ATOM 668 O O . TRP A 1 82 ? 1.891 6.845 8.907 1.00 91.69 82 TRP A O 1
ATOM 678 N N . LEU A 1 83 ? -0.189 7.335 9.623 1.00 89.12 83 LEU A N 1
ATOM 679 C CA . LEU A 1 83 ? -0.793 7.472 8.295 1.00 89.12 83 LEU A CA 1
ATOM 680 C C . LEU A 1 83 ? -0.125 8.597 7.506 1.00 89.12 83 LEU A C 1
ATOM 682 O O . LEU A 1 83 ? 0.276 8.367 6.372 1.00 89.12 83 LEU A O 1
ATOM 686 N N . THR A 1 84 ? 0.060 9.765 8.126 1.00 92.56 84 THR A N 1
ATOM 687 C CA . THR A 1 84 ? 0.667 10.941 7.485 1.00 92.56 84 THR A CA 1
ATOM 688 C C . THR A 1 84 ? 2.092 10.656 7.014 1.00 92.56 84 THR A C 1
ATOM 690 O O . THR A 1 84 ? 2.447 10.983 5.878 1.00 92.56 84 THR A O 1
ATOM 693 N N . ILE A 1 85 ? 2.909 10.012 7.855 1.00 93.81 85 ILE A N 1
ATOM 694 C CA . ILE A 1 85 ? 4.283 9.631 7.501 1.00 93.81 85 ILE A CA 1
ATOM 695 C C . ILE A 1 85 ? 4.279 8.623 6.361 1.00 93.81 85 ILE A C 1
ATOM 697 O O . ILE A 1 85 ? 4.988 8.819 5.378 1.00 93.81 85 ILE A O 1
ATOM 701 N N . LEU A 1 86 ? 3.464 7.572 6.463 1.00 90.62 86 LEU A N 1
ATOM 702 C CA . LEU A 1 86 ? 3.392 6.544 5.433 1.00 90.62 86 LEU A CA 1
ATOM 703 C C . LEU A 1 86 ? 2.944 7.126 4.085 1.00 90.62 86 LEU A C 1
ATOM 705 O O . LEU A 1 86 ? 3.554 6.823 3.062 1.00 90.62 86 LEU A O 1
ATOM 709 N N . THR A 1 87 ? 1.940 8.007 4.071 1.00 90.12 87 THR A N 1
ATOM 710 C CA . THR A 1 87 ? 1.515 8.685 2.839 1.00 90.12 87 THR A CA 1
ATOM 711 C C . THR A 1 87 ? 2.591 9.616 2.294 1.00 90.12 87 THR A C 1
ATOM 713 O O . THR A 1 87 ? 2.822 9.629 1.090 1.00 90.12 87 THR A O 1
ATOM 716 N N . SER A 1 88 ? 3.295 10.348 3.162 1.00 91.81 88 SER A N 1
ATOM 717 C CA . SER A 1 88 ? 4.381 11.245 2.745 1.00 91.81 88 SER A CA 1
ATOM 718 C C . SER A 1 88 ? 5.537 10.470 2.114 1.00 91.81 88 SER A C 1
ATOM 720 O O . SER A 1 88 ? 6.051 10.871 1.075 1.00 91.81 88 SER A O 1
ATOM 722 N N . LEU A 1 89 ? 5.904 9.326 2.700 1.00 90.56 89 LEU A N 1
ATOM 723 C CA . LEU A 1 89 ? 6.908 8.420 2.143 1.00 90.56 89 LEU A CA 1
ATOM 724 C C . LEU A 1 89 ? 6.468 7.845 0.793 1.00 90.56 89 LEU A C 1
ATOM 726 O O . LEU A 1 89 ? 7.281 7.782 -0.123 1.00 90.56 89 LEU A O 1
ATOM 730 N N . GLY A 1 90 ? 5.192 7.475 0.648 1.00 87.88 90 GLY A N 1
ATOM 731 C CA . GLY A 1 90 ? 4.643 7.012 -0.628 1.00 87.88 90 GLY A CA 1
ATOM 732 C C . GLY A 1 90 ? 4.749 8.068 -1.732 1.00 87.88 90 GLY 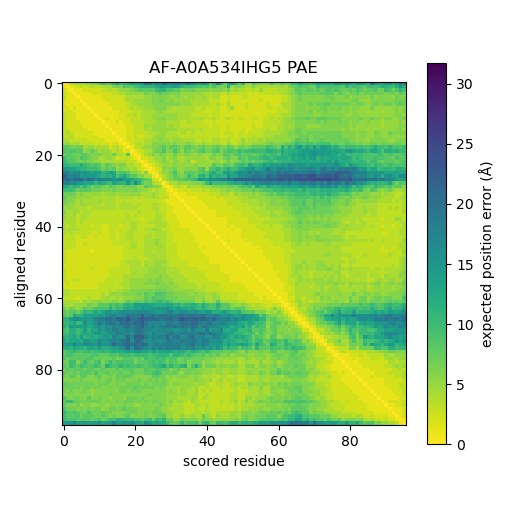A C 1
ATOM 733 O O . GLY A 1 90 ? 5.192 7.756 -2.832 1.00 87.88 90 GLY A O 1
ATOM 734 N N . VAL A 1 91 ? 4.417 9.326 -1.425 1.00 89.81 91 VAL A N 1
ATOM 735 C CA . VAL A 1 91 ? 4.557 10.447 -2.372 1.00 89.81 91 VAL A CA 1
ATOM 736 C C . VAL A 1 91 ? 6.025 10.710 -2.706 1.00 89.81 91 VAL A C 1
ATOM 738 O O . VAL A 1 91 ? 6.357 10.876 -3.875 1.00 89.81 91 VAL A O 1
ATOM 741 N N . ALA A 1 92 ? 6.912 10.711 -1.708 1.00 89.81 92 ALA A N 1
ATOM 742 C CA . ALA A 1 92 ? 8.344 10.900 -1.932 1.00 89.81 92 ALA A CA 1
ATOM 743 C C . ALA A 1 92 ? 8.932 9.804 -2.835 1.00 89.81 92 ALA A C 1
ATOM 745 O O . ALA A 1 92 ? 9.691 10.118 -3.743 1.00 89.81 92 ALA A O 1
ATOM 746 N N . ALA A 1 93 ? 8.526 8.546 -2.636 1.00 86.75 93 ALA A N 1
ATOM 747 C CA . ALA A 1 93 ? 8.962 7.420 -3.459 1.00 86.75 93 ALA A CA 1
ATOM 748 C C . ALA A 1 93 ? 8.501 7.520 -4.923 1.00 86.75 93 ALA A C 1
ATOM 750 O O . ALA A 1 93 ? 9.173 7.000 -5.803 1.00 86.75 93 ALA A O 1
ATOM 751 N N . MET A 1 94 ? 7.377 8.190 -5.201 1.00 83.75 94 MET A N 1
ATOM 752 C CA . MET A 1 94 ? 6.919 8.438 -6.575 1.00 83.75 94 MET A CA 1
ATOM 753 C C . MET A 1 94 ? 7.703 9.552 -7.287 1.00 83.75 94 MET A C 1
ATOM 755 O O . MET A 1 94 ? 7.584 9.687 -8.502 1.00 83.75 94 MET A O 1
ATOM 759 N N . LEU A 1 95 ? 8.457 10.369 -6.544 1.00 84.44 95 LEU A N 1
ATOM 760 C CA . LEU A 1 95 ? 9.230 11.503 -7.069 1.00 84.44 95 LEU A CA 1
ATOM 761 C C . LEU A 1 95 ? 10.721 11.185 -7.272 1.00 84.44 95 LEU A C 1
ATOM 763 O O . LEU A 1 95 ? 11.456 12.040 -7.767 1.00 84.44 95 LEU A O 1
ATOM 767 N N . THR A 1 96 ? 11.160 9.996 -6.863 1.00 73.50 96 THR A N 1
ATOM 768 C CA . THR A 1 96 ? 12.522 9.464 -7.038 1.00 73.50 96 THR A CA 1
ATOM 769 C C . THR A 1 96 ? 12.582 8.486 -8.190 1.00 73.50 96 THR A C 1
ATOM 771 O O . THR A 1 96 ? 13.543 8.589 -8.982 1.00 73.50 96 THR A O 1
#

Radius of gyration: 18.65 Å; Cα contacts (8 Å, |Δi|>4): 27; chains: 1; bounding box: 42×25×51 Å

Secondary structure (DSSP, 8-state):
-HHHHHHHHHHHHHHHHH-S-PPPPP-SS-HHHHHHHHHHHHHHHHHHHHHHHHHHHHHHHT---TT-PPP-----HHHHHHHHHHHHHHHHHH--

Sequence (96 aa):
MAVALVLLVVGTILFHFLSPWWFTPIASNWKMMDDTVNITFVVTGIVFVAVNLFMACAVFLYRHRQGRRAEYAPENKKLEWWLTILTSLGVAAMLT